Protein AF-A0A3D8TZ02-F1 (afdb_monomer)

Solvent-accessible surface area (backbone atoms only — not comparable to full-atom values): 3831 Å² total; per-residue (Å²): 131,66,30,30,32,39,40,45,89,94,39,46,35,23,81,33,48,62,66,58,48,51,54,52,52,51,49,50,60,51,21,55,76,70,73,38,68,43,78,53,71,43,22,31,65,91,77,64,45,80,44,76,47,79,47,46,71,91,62,78,70,50,79,45,80,100

Sequence (66 aa):
MAQWNIRFNDELIGPFDDAETQAISQKLTTSTRTQGGVVFSGKLADSGNDVTAYWTPGCPISFEQI

Foldseek 3Di:
DKFKWKQFPNWTFDRDDPVLVVVQVVVLVVCLVVQHKDWDWGATPVPRDIDIDIGTHPGDMDMDID

Radius of gyration: 11.32 Å; Cα contacts (8 Å, |Δi|>4): 113; chains: 1; bounding box: 29×16×33 Å

Structure (mmCIF, N/CA/C/O backbone):
data_AF-A0A3D8TZ02-F1
#
_entry.id   AF-A0A3D8TZ02-F1
#
loop_
_atom_site.group_PDB
_atom_site.id
_atom_site.type_symbol
_atom_site.label_atom_id
_atom_site.label_alt_id
_atom_site.label_comp_id
_atom_site.label_asym_id
_atom_site.label_entity_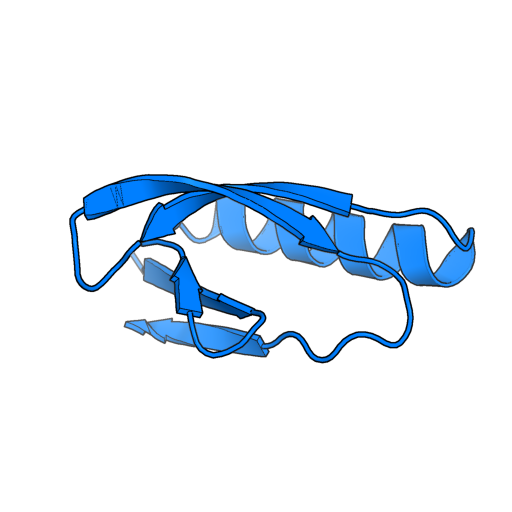id
_atom_site.label_seq_id
_atom_site.pdbx_PDB_ins_code
_atom_site.Cartn_x
_atom_site.Cartn_y
_atom_site.Cartn_z
_atom_site.occupancy
_atom_site.B_iso_or_equiv
_atom_site.auth_seq_id
_atom_site.auth_comp_id
_atom_site.auth_asym_id
_atom_site.auth_atom_id
_atom_site.pdbx_PDB_model_num
ATOM 1 N N . MET A 1 1 ? 18.392 -1.249 -2.934 1.00 70.62 1 MET A N 1
ATOM 2 C CA . MET A 1 1 ? 17.347 -0.672 -2.064 1.00 70.62 1 MET A CA 1
ATOM 3 C C . MET A 1 1 ? 16.087 -1.443 -2.384 1.00 70.62 1 MET A C 1
ATOM 5 O O . MET A 1 1 ? 15.889 -1.695 -3.568 1.00 70.62 1 MET A O 1
ATOM 9 N N . ALA A 1 2 ? 15.345 -1.921 -1.386 1.00 85.38 2 ALA A N 1
ATOM 10 C CA . ALA A 1 2 ? 14.126 -2.669 -1.667 1.00 85.38 2 ALA A CA 1
ATOM 11 C C . ALA A 1 2 ? 13.058 -1.708 -2.199 1.00 85.38 2 ALA A C 1
ATOM 13 O O . ALA A 1 2 ? 12.978 -0.560 -1.757 1.00 85.38 2 ALA A O 1
ATOM 14 N N . GLN A 1 3 ? 12.295 -2.169 -3.182 1.00 94.25 3 GLN A N 1
ATOM 15 C CA . GLN A 1 3 ? 11.134 -1.462 -3.692 1.00 94.25 3 GLN A CA 1
ATOM 16 C C . GLN A 1 3 ? 9.890 -2.281 -3.369 1.00 94.25 3 GLN A C 1
ATOM 18 O O . GLN A 1 3 ? 9.956 -3.504 -3.230 1.00 94.25 3 GLN A O 1
ATOM 23 N N . TRP A 1 4 ? 8.763 -1.598 -3.220 1.00 96.75 4 TRP A N 1
ATOM 24 C CA . TRP A 1 4 ? 7.512 -2.221 -2.815 1.00 96.75 4 TRP A CA 1
ATOM 25 C C . TRP A 1 4 ? 6.354 -1.721 -3.661 1.00 96.75 4 TRP A C 1
ATOM 27 O O . TRP A 1 4 ? 6.261 -0.536 -3.971 1.00 96.75 4 TRP A O 1
ATOM 37 N N . ASN A 1 5 ? 5.425 -2.617 -3.954 1.00 96.62 5 ASN A N 1
ATOM 38 C CA . ASN A 1 5 ? 4.093 -2.277 -4.414 1.00 96.62 5 ASN A CA 1
ATOM 39 C C . ASN A 1 5 ? 3.088 -2.504 -3.286 1.00 96.62 5 ASN A C 1
ATOM 41 O O . ASN A 1 5 ? 3.220 -3.418 -2.469 1.00 96.62 5 ASN A O 1
ATOM 45 N N . ILE A 1 6 ? 2.050 -1.681 -3.262 1.00 96.44 6 ILE A N 1
ATOM 46 C CA . ILE A 1 6 ? 0.885 -1.853 -2.403 1.00 96.44 6 ILE A CA 1
ATOM 47 C C . ILE A 1 6 ? -0.241 -2.381 -3.277 1.00 96.44 6 ILE A C 1
ATOM 49 O O . ILE A 1 6 ? -0.649 -1.714 -4.227 1.00 96.44 6 ILE A O 1
ATOM 53 N N . ARG A 1 7 ? -0.754 -3.566 -2.946 1.00 96.12 7 ARG A N 1
ATOM 54 C CA . ARG A 1 7 ? -1.936 -4.124 -3.598 1.00 96.12 7 ARG A CA 1
ATOM 55 C C . ARG A 1 7 ? -3.193 -3.638 -2.894 1.00 96.12 7 ARG A C 1
ATOM 57 O O . ARG A 1 7 ? -3.380 -3.893 -1.701 1.00 96.12 7 ARG A O 1
ATOM 64 N N . PHE A 1 8 ? -4.058 -2.961 -3.637 1.00 94.88 8 PHE A N 1
ATOM 65 C CA . PHE A 1 8 ? -5.323 -2.433 -3.143 1.00 94.88 8 PHE A CA 1
ATOM 66 C C . PHE A 1 8 ? -6.362 -2.414 -4.268 1.00 94.88 8 PHE A C 1
ATOM 68 O O . PHE A 1 8 ? -6.087 -1.876 -5.333 1.00 94.88 8 PHE A O 1
ATOM 75 N N . ASN A 1 9 ? -7.555 -2.979 -4.035 1.00 91.00 9 ASN A N 1
ATOM 76 C CA . ASN A 1 9 ? -8.602 -3.131 -5.064 1.00 91.00 9 ASN A CA 1
ATOM 77 C C . ASN A 1 9 ? -8.096 -3.799 -6.361 1.00 91.00 9 ASN A C 1
ATOM 79 O O . ASN A 1 9 ? -8.377 -3.320 -7.452 1.00 91.00 9 ASN A O 1
ATOM 83 N N . ASP A 1 10 ? -7.325 -4.883 -6.231 1.00 90.56 10 ASP A N 1
ATOM 84 C CA . ASP A 1 10 ? -6.690 -5.612 -7.346 1.00 90.56 10 ASP A CA 1
ATOM 85 C C . ASP A 1 10 ? -5.677 -4.803 -8.181 1.00 90.56 10 ASP A C 1
ATOM 87 O O . ASP A 1 10 ? -5.060 -5.349 -9.091 1.00 90.56 10 ASP A O 1
ATOM 91 N N . GLU A 1 11 ? -5.418 -3.546 -7.816 1.00 94.69 11 GLU A N 1
ATOM 92 C CA . GLU A 1 11 ? -4.410 -2.692 -8.437 1.00 94.69 11 GLU A CA 1
ATOM 93 C C . GLU A 1 11 ? -3.095 -2.751 -7.656 1.00 94.69 11 GLU A C 1
ATOM 95 O O . GLU A 1 11 ? -3.078 -2.800 -6.419 1.00 94.69 11 GLU A O 1
ATOM 100 N N . LEU A 1 12 ? -1.977 -2.698 -8.379 1.00 96.19 12 LEU A N 1
ATOM 101 C CA . LEU A 1 12 ? -0.645 -2.530 -7.806 1.00 96.19 12 LEU A CA 1
ATOM 102 C C . LEU A 1 12 ? -0.245 -1.060 -7.890 1.00 96.19 12 LEU A C 1
ATOM 104 O O . LEU A 1 12 ? -0.111 -0.507 -8.979 1.00 96.19 12 LEU A O 1
ATOM 108 N N . ILE A 1 13 ? -0.035 -0.436 -6.734 1.00 96.75 13 ILE A N 1
ATOM 109 C CA . ILE A 1 13 ? 0.368 0.966 -6.618 1.00 96.75 13 ILE A CA 1
ATOM 110 C C . ILE A 1 13 ? 1.820 1.013 -6.133 1.00 96.75 13 ILE A C 1
ATOM 112 O O . ILE A 1 13 ? 2.136 0.438 -5.094 1.00 96.75 13 ILE A O 1
ATOM 116 N N . GLY A 1 14 ? 2.698 1.690 -6.865 1.00 95.19 14 GLY A N 1
ATOM 117 C CA . GLY A 1 14 ? 4.131 1.773 -6.595 1.00 95.19 14 GLY A CA 1
ATOM 118 C C . GLY A 1 14 ? 4.931 2.075 -7.870 1.00 95.19 14 GLY A C 1
ATOM 119 O O . GLY A 1 14 ? 4.358 2.530 -8.864 1.00 95.19 14 GLY A O 1
ATOM 120 N N . PRO A 1 15 ? 6.254 1.848 -7.876 1.00 95.06 15 PRO A N 1
ATOM 121 C CA . PRO A 1 15 ? 7.069 1.374 -6.758 1.00 95.06 15 PRO A CA 1
ATOM 122 C C . PRO A 1 15 ? 7.264 2.455 -5.684 1.00 95.06 15 PRO A C 1
ATOM 124 O O . PRO A 1 15 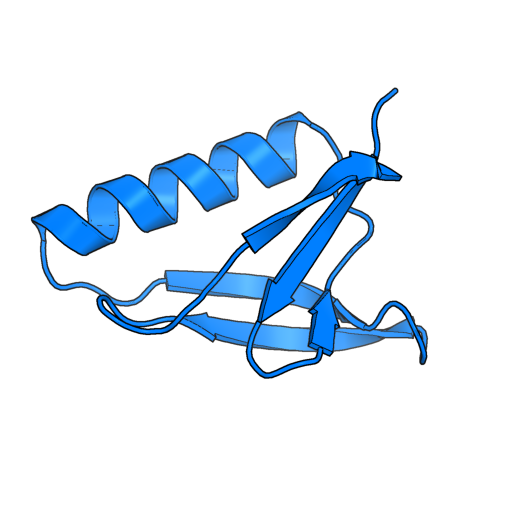? 7.474 3.622 -6.006 1.00 95.06 15 PRO A O 1
ATOM 127 N N . PHE A 1 16 ? 7.242 2.048 -4.418 1.00 95.12 16 PHE A N 1
ATOM 128 C CA . PHE A 1 16 ? 7.614 2.852 -3.253 1.00 95.12 16 PHE A CA 1
ATOM 129 C C . PHE A 1 16 ? 8.964 2.399 -2.703 1.00 95.12 16 PHE A C 1
ATOM 131 O O . PHE A 1 16 ? 9.311 1.217 -2.797 1.00 95.12 16 PHE A O 1
ATOM 138 N N . ASP A 1 17 ? 9.712 3.314 -2.093 1.00 95.44 17 ASP A N 1
ATOM 139 C CA . ASP A 1 17 ? 10.891 2.933 -1.315 1.00 95.44 17 ASP A CA 1
ATOM 140 C C . ASP A 1 17 ? 10.522 2.377 0.080 1.00 95.44 17 ASP A C 1
ATOM 142 O O . ASP A 1 17 ? 9.358 2.370 0.504 1.00 95.44 17 ASP A O 1
ATOM 146 N N . ASP A 1 18 ? 11.521 1.864 0.805 1.00 94.50 18 ASP A N 1
ATOM 147 C CA . ASP A 1 18 ? 11.343 1.320 2.159 1.00 94.50 18 ASP A CA 1
ATOM 148 C C . ASP A 1 18 ? 10.745 2.346 3.140 1.00 94.50 18 ASP A C 1
ATOM 150 O O . ASP A 1 18 ? 9.913 1.990 3.979 1.00 94.50 18 ASP A O 1
ATOM 154 N N . ALA A 1 19 ? 11.155 3.615 3.059 1.00 94.75 19 ALA A N 1
ATOM 155 C CA . ALA A 1 19 ? 10.727 4.655 3.989 1.00 94.75 19 ALA A CA 1
ATOM 156 C C . ALA A 1 19 ? 9.269 5.063 3.731 1.00 94.75 19 ALA A C 1
ATOM 158 O O . ALA A 1 19 ? 8.479 5.175 4.674 1.00 94.75 19 ALA A O 1
ATOM 159 N N . GLU A 1 20 ? 8.890 5.222 2.464 1.00 94.81 20 GLU A N 1
ATOM 160 C CA . GLU A 1 20 ? 7.516 5.474 2.031 1.00 94.81 20 GLU A CA 1
ATOM 161 C C . GLU A 1 20 ? 6.589 4.326 2.445 1.00 94.81 20 GLU A C 1
ATOM 163 O O . GLU A 1 20 ? 5.536 4.550 3.052 1.00 94.81 20 GLU A O 1
ATOM 168 N N . THR A 1 21 ? 7.020 3.087 2.205 1.00 95.19 21 THR A N 1
ATOM 169 C CA . THR A 1 21 ? 6.268 1.876 2.556 1.00 95.19 21 THR A CA 1
ATOM 170 C C . THR A 1 21 ? 6.042 1.771 4.063 1.00 95.19 21 THR A C 1
ATOM 172 O O . THR A 1 21 ? 4.915 1.538 4.518 1.00 95.19 21 THR A O 1
ATOM 175 N N . GLN A 1 22 ? 7.084 2.009 4.868 1.00 94.62 22 GLN A N 1
ATOM 176 C CA . GLN A 1 22 ? 6.967 2.038 6.327 1.00 94.62 22 GLN A CA 1
ATOM 177 C C . GLN A 1 22 ? 6.026 3.149 6.807 1.00 94.62 22 GLN A C 1
ATOM 179 O O . GLN A 1 22 ? 5.198 2.907 7.690 1.00 94.62 22 GLN A O 1
ATOM 184 N N . ALA A 1 23 ? 6.096 4.344 6.215 1.00 95.00 23 ALA A N 1
ATOM 185 C CA . ALA A 1 23 ? 5.216 5.454 6.566 1.00 95.00 23 ALA A CA 1
ATOM 186 C C . ALA A 1 23 ? 3.738 5.139 6.265 1.00 95.00 23 ALA A C 1
ATOM 188 O O . ALA A 1 23 ? 2.865 5.435 7.087 1.00 95.00 23 ALA A O 1
ATOM 189 N N . ILE A 1 24 ? 3.440 4.508 5.123 1.00 94.94 24 ILE A N 1
ATOM 190 C CA . ILE A 1 24 ? 2.074 4.089 4.770 1.00 94.94 24 ILE A CA 1
ATOM 191 C C . ILE A 1 24 ? 1.586 2.989 5.724 1.00 94.94 24 ILE A C 1
ATOM 193 O O . ILE A 1 24 ? 0.494 3.106 6.283 1.00 94.94 24 ILE A O 1
ATOM 197 N N . SER A 1 25 ? 2.411 1.976 6.002 1.00 93.81 25 SER A N 1
ATOM 198 C CA . SER A 1 25 ? 2.090 0.898 6.950 1.00 93.81 25 SER A CA 1
ATOM 199 C C . SER A 1 25 ? 1.764 1.420 8.361 1.00 93.81 25 SER A C 1
ATOM 201 O O . SER A 1 25 ? 0.776 1.008 8.985 1.00 93.81 25 SER A O 1
ATOM 203 N N . GLN A 1 26 ? 2.523 2.405 8.854 1.00 94.12 26 GLN A N 1
ATOM 204 C CA . GLN A 1 26 ? 2.252 3.051 10.142 1.00 94.12 26 GLN A CA 1
ATOM 205 C C . GLN A 1 26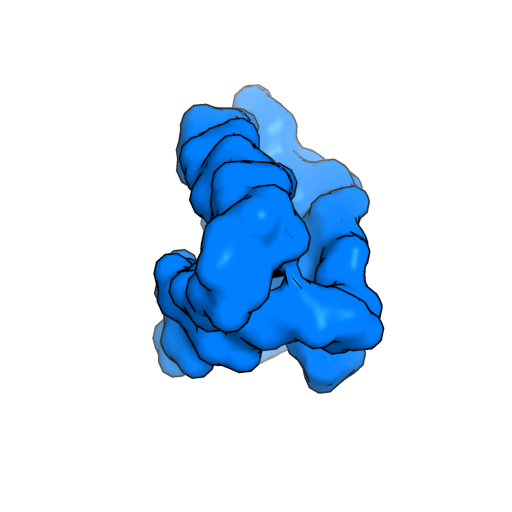 ? 0.928 3.829 10.146 1.00 94.12 26 GLN A C 1
ATOM 207 O O . GLN A 1 26 ? 0.172 3.748 11.123 1.00 94.12 26 GLN A O 1
ATOM 212 N N . LYS A 1 27 ? 0.607 4.549 9.060 1.00 93.44 27 LYS A N 1
ATOM 213 C CA . LYS A 1 27 ? -0.675 5.262 8.915 1.00 93.44 27 LYS A CA 1
ATOM 214 C C . LYS A 1 27 ? -1.861 4.299 8.923 1.00 93.44 27 LYS A C 1
ATOM 216 O O . LYS A 1 27 ? -2.831 4.562 9.635 1.00 93.44 27 LYS A O 1
ATOM 221 N N . LEU A 1 28 ? -1.772 3.182 8.194 1.00 91.69 28 LEU A N 1
ATOM 222 C CA . LEU A 1 28 ? -2.806 2.137 8.164 1.00 91.69 28 LEU A CA 1
ATOM 223 C C . LEU A 1 28 ? -3.020 1.542 9.558 1.00 91.69 28 LEU A C 1
ATOM 225 O O . LEU A 1 28 ? -4.138 1.537 10.067 1.00 91.69 28 LEU A O 1
ATOM 229 N N . THR A 1 29 ? -1.936 1.145 10.228 1.00 89.62 29 THR A N 1
ATOM 230 C CA . THR A 1 29 ? -1.985 0.573 11.584 1.00 89.62 29 THR A CA 1
ATOM 231 C C . THR A 1 29 ? -2.619 1.533 12.594 1.00 89.62 29 THR A C 1
ATOM 233 O O . THR A 1 29 ? -3.426 1.123 13.430 1.00 89.62 29 THR A O 1
ATOM 236 N N . THR A 1 30 ? -2.274 2.820 12.517 1.00 88.94 30 THR A N 1
ATOM 237 C CA . THR A 1 30 ? -2.831 3.853 13.402 1.00 88.94 30 THR A CA 1
ATOM 238 C C . THR A 1 30 ? -4.315 4.079 13.121 1.00 88.94 30 THR A C 1
ATOM 240 O O . THR A 1 30 ?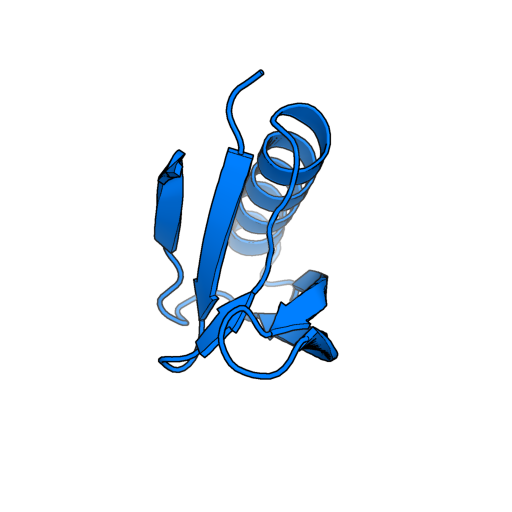 -5.113 4.143 14.054 1.00 88.94 30 THR A O 1
ATOM 243 N N . SER A 1 31 ? -4.698 4.131 11.846 1.00 85.00 31 SER A N 1
ATOM 244 C CA . SER A 1 31 ? -6.074 4.411 11.422 1.00 85.00 31 SER A CA 1
ATOM 245 C C . SER A 1 31 ? -7.042 3.272 11.745 1.00 85.00 31 SER A C 1
ATOM 247 O O . SER A 1 31 ? -8.178 3.534 12.133 1.00 85.00 31 SER A O 1
ATOM 249 N N . THR A 1 32 ? -6.583 2.016 11.731 1.00 79.69 32 THR A N 1
ATOM 250 C CA . THR A 1 32 ? -7.355 0.870 12.248 1.00 79.69 32 THR A CA 1
ATOM 251 C C . THR A 1 32 ? -7.752 1.055 13.715 1.00 79.69 32 THR A C 1
ATOM 253 O O . THR A 1 32 ? -8.842 0.652 14.114 1.00 79.69 32 THR A O 1
ATOM 256 N N . ARG A 1 33 ? -6.898 1.686 14.533 1.00 78.00 33 ARG A N 1
ATOM 257 C CA . ARG A 1 33 ? -7.181 1.923 15.961 1.00 78.00 33 ARG A CA 1
ATOM 258 C C . ARG A 1 33 ? -8.158 3.075 16.184 1.00 78.00 33 ARG A C 1
ATOM 260 O O . ARG A 1 33 ? -8.892 3.055 17.165 1.00 78.00 33 ARG A O 1
ATOM 267 N N . THR A 1 34 ? -8.165 4.069 15.298 1.00 83.44 34 THR A N 1
ATOM 268 C CA . THR A 1 34 ? -8.998 5.278 15.415 1.00 83.44 34 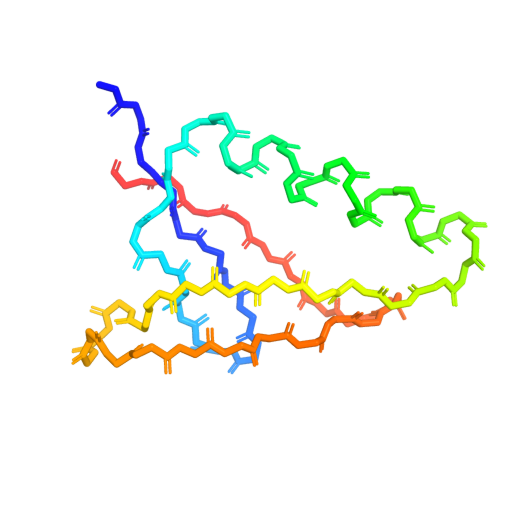THR A CA 1
ATOM 269 C C . THR A 1 34 ? -10.256 5.249 14.545 1.00 83.44 34 THR A C 1
ATOM 271 O O . THR A 1 34 ? -11.019 6.210 14.567 1.00 83.44 34 THR A O 1
ATOM 274 N N . GLN A 1 35 ? -10.484 4.163 13.794 1.00 75.56 35 GLN A N 1
ATOM 275 C CA . GLN A 1 35 ? -11.531 4.035 12.768 1.00 75.56 35 GLN A CA 1
ATOM 276 C C . GLN A 1 35 ? -11.461 5.115 11.665 1.00 75.56 35 GLN A C 1
ATOM 278 O O . GLN A 1 35 ? -12.471 5.468 11.060 1.00 75.56 35 GLN A O 1
ATOM 283 N N . GLY A 1 36 ? -10.265 5.648 11.399 1.00 84.44 36 GLY A N 1
ATOM 284 C CA . GLY A 1 36 ? -10.023 6.622 10.331 1.00 84.44 36 GLY A CA 1
ATOM 285 C C . GLY A 1 36 ? -9.701 5.961 8.989 1.00 84.44 36 GLY A C 1
ATOM 286 O O . GLY A 1 36 ? -9.270 4.812 8.950 1.00 84.44 36 GLY A O 1
ATOM 287 N N . GLY A 1 37 ? -9.873 6.693 7.886 1.00 89.44 37 GLY A N 1
ATOM 288 C CA . GLY A 1 37 ? -9.377 6.285 6.567 1.00 89.44 37 GLY A CA 1
ATOM 289 C C . GLY A 1 37 ? -7.967 6.815 6.284 1.00 89.44 37 GLY A C 1
ATOM 290 O O . GLY A 1 37 ? -7.562 7.841 6.833 1.00 89.44 37 GLY A O 1
ATOM 291 N N . VAL A 1 38 ? -7.228 6.138 5.407 1.00 93.06 38 VAL A N 1
ATOM 292 C CA . VAL A 1 38 ? -5.886 6.535 4.961 1.00 93.06 38 VAL A CA 1
ATOM 293 C C . VAL A 1 38 ? -5.918 6.879 3.485 1.00 93.06 38 VAL A C 1
ATOM 295 O O . VAL A 1 38 ? -6.370 6.085 2.667 1.00 93.06 38 VAL A O 1
ATOM 298 N N . VAL A 1 39 ? -5.383 8.048 3.146 1.00 92.88 39 VAL A N 1
ATOM 299 C CA . VAL A 1 39 ? -5.100 8.431 1.762 1.00 92.88 39 VAL A CA 1
ATOM 300 C C . VAL A 1 39 ? -3.621 8.194 1.482 1.00 92.88 39 VAL A C 1
ATOM 302 O O . VAL A 1 39 ? -2.765 8.620 2.265 1.00 92.88 39 VAL A O 1
ATOM 305 N N . PHE A 1 40 ? -3.319 7.556 0.357 1.00 93.38 40 PHE A N 1
ATOM 306 C CA . PHE A 1 40 ? -1.967 7.475 -0.185 1.00 93.38 40 PHE A CA 1
ATOM 307 C C . PHE A 1 40 ? -2.004 7.602 -1.709 1.00 93.38 40 PHE A C 1
ATOM 309 O O . PHE A 1 40 ? -2.984 7.229 -2.348 1.00 93.38 40 PHE A O 1
ATOM 316 N N . SER A 1 41 ? -0.943 8.163 -2.281 1.00 94.88 41 SER A N 1
ATOM 317 C CA . SER A 1 41 ? -0.817 8.370 -3.724 1.00 94.88 41 SER A CA 1
ATOM 318 C C . SER A 1 41 ? 0.429 7.669 -4.233 1.00 94.88 41 SER A C 1
ATOM 320 O O . SER A 1 41 ? 1.424 7.587 -3.518 1.00 94.88 41 SER A O 1
ATOM 322 N N . GLY A 1 42 ? 0.370 7.193 -5.467 1.00 94.62 42 GLY A N 1
ATOM 323 C CA . GLY A 1 42 ? 1.485 6.555 -6.152 1.00 94.62 42 GLY A CA 1
ATOM 324 C C . GLY A 1 42 ? 1.176 6.408 -7.633 1.00 94.62 42 GLY A C 1
ATOM 325 O O . GLY A 1 42 ? 0.258 7.049 -8.144 1.00 94.62 42 GLY A O 1
ATOM 326 N N . LYS A 1 43 ? 1.928 5.553 -8.320 1.00 96.12 43 LYS A N 1
ATOM 327 C CA . LYS A 1 43 ? 1.664 5.207 -9.717 1.00 96.12 43 LYS A CA 1
ATOM 328 C C . LYS A 1 43 ? 1.089 3.805 -9.808 1.00 96.12 43 L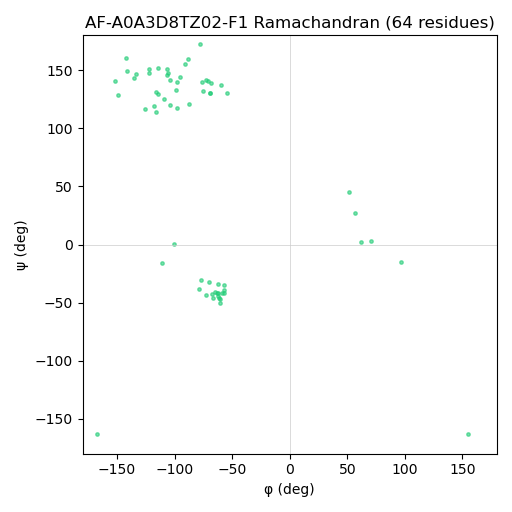YS A C 1
ATOM 330 O O . LYS A 1 43 ? 1.449 2.946 -9.015 1.00 96.12 43 LYS A O 1
ATOM 335 N N . LEU A 1 44 ? 0.198 3.565 -10.760 1.00 96.19 44 LEU A N 1
ATOM 336 C CA . LEU A 1 44 ? -0.210 2.204 -11.095 1.00 96.19 44 LEU A CA 1
ATOM 337 C C . LEU A 1 44 ? 0.963 1.479 -11.759 1.00 96.19 44 LEU A C 1
ATOM 339 O O . LEU A 1 44 ? 1.540 2.006 -12.710 1.00 96.19 44 LEU A O 1
ATOM 343 N N . ALA A 1 45 ? 1.296 0.279 -11.291 1.00 92.44 45 ALA A N 1
ATOM 344 C CA . ALA A 1 45 ? 2.433 -0.488 -11.795 1.00 92.44 45 ALA A CA 1
ATOM 345 C C . ALA A 1 45 ? 2.280 -0.852 -13.284 1.00 92.44 45 ALA A C 1
ATOM 347 O O . ALA A 1 45 ? 3.264 -0.836 -14.020 1.00 92.44 45 ALA A O 1
ATOM 348 N N . ASP A 1 46 ? 1.049 -1.107 -13.737 1.00 90.62 46 ASP A N 1
ATOM 349 C CA . ASP A 1 46 ? 0.774 -1.527 -15.116 1.00 90.62 46 ASP A CA 1
ATOM 350 C C . ASP A 1 46 ? 0.786 -0.365 -16.118 1.00 90.62 46 ASP A C 1
ATOM 352 O O . ASP A 1 46 ? 1.241 -0.516 -17.251 1.00 90.62 46 ASP A O 1
ATOM 356 N N . SER A 1 47 ? 0.265 0.802 -15.724 1.00 93.69 47 SER A N 1
ATOM 357 C CA . SER A 1 47 ? 0.057 1.936 -16.641 1.00 93.69 47 SER A CA 1
ATOM 358 C C . SER A 1 47 ? 0.971 3.135 -16.388 1.00 93.69 47 SER A C 1
ATOM 360 O O . SER A 1 47 ? 1.079 4.008 -17.245 1.00 93.69 47 SER A O 1
ATOM 362 N N . GLY A 1 48 ? 1.615 3.217 -15.221 1.00 93.75 48 GLY A N 1
ATOM 363 C CA . GLY A 1 48 ? 2.406 4.376 -14.790 1.00 93.75 48 GLY A CA 1
ATOM 364 C C . GLY A 1 48 ? 1.578 5.624 -14.450 1.00 93.75 48 GLY A C 1
ATOM 365 O O . GLY A 1 48 ? 2.154 6.670 -14.123 1.00 93.75 48 GLY A O 1
ATOM 366 N N . ASN A 1 49 ? 0.246 5.523 -14.520 1.00 96.25 49 ASN A N 1
ATOM 367 C CA . ASN A 1 49 ? -0.676 6.612 -14.222 1.00 96.25 49 ASN A CA 1
ATOM 368 C C . ASN A 1 49 ? -0.646 6.956 -12.738 1.00 96.25 49 ASN A C 1
ATOM 370 O O . ASN A 1 49 ? -0.630 6.066 -11.888 1.00 96.25 49 ASN A O 1
ATOM 374 N N . ASP A 1 50 ? -0.686 8.248 -12.434 1.00 96.06 50 ASP A N 1
ATOM 375 C CA . ASP A 1 50 ? -0.809 8.717 -11.062 1.00 96.06 50 ASP A CA 1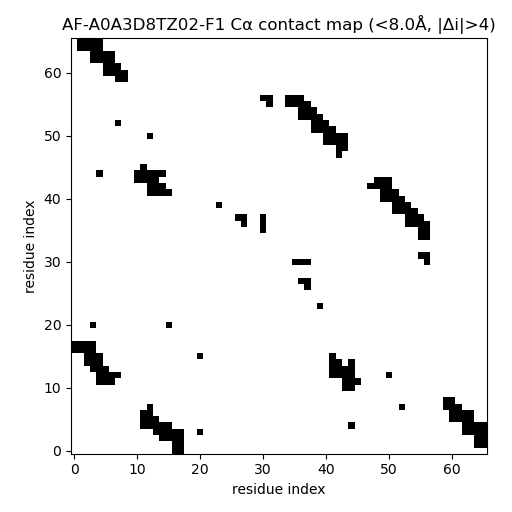
ATOM 376 C C . ASP A 1 50 ? -2.201 8.382 -10.512 1.00 96.06 50 ASP A C 1
ATOM 378 O O . ASP A 1 50 ? -3.227 8.646 -11.143 1.00 96.06 50 ASP A O 1
ATOM 382 N N . VAL A 1 51 ? -2.228 7.788 -9.323 1.00 96.06 51 VAL A N 1
ATOM 383 C CA . VAL A 1 51 ? -3.443 7.363 -8.632 1.00 96.06 51 VAL A CA 1
ATOM 384 C C . VAL A 1 51 ? -3.398 7.804 -7.176 1.00 96.06 51 VAL A C 1
ATOM 386 O O . VAL A 1 51 ? -2.345 7.839 -6.537 1.00 96.06 51 VAL A O 1
ATOM 389 N N . THR A 1 52 ? -4.570 8.119 -6.635 1.00 95.19 52 THR A N 1
ATOM 390 C CA . THR A 1 52 ? -4.771 8.349 -5.206 1.00 95.19 52 THR A CA 1
ATOM 391 C C . THR A 1 52 ? -5.756 7.317 -4.685 1.00 95.19 52 THR A C 1
ATOM 393 O O . THR A 1 52 ? -6.902 7.263 -5.126 1.00 95.19 52 THR A O 1
ATOM 396 N N . ALA A 1 53 ? -5.304 6.501 -3.740 1.00 93.94 53 ALA A N 1
ATOM 397 C CA . ALA A 1 53 ? -6.105 5.492 -3.074 1.00 93.94 53 ALA A CA 1
ATOM 398 C C . ALA A 1 53 ? -6.617 6.012 -1.727 1.00 93.94 53 ALA A C 1
ATOM 400 O O . ALA A 1 53 ? -5.893 6.668 -0.973 1.00 93.94 53 ALA A O 1
ATOM 401 N N . TYR A 1 54 ? -7.870 5.681 -1.419 1.00 94.31 54 TYR A N 1
ATOM 402 C CA . TYR A 1 54 ? -8.476 5.889 -0.110 1.00 94.31 54 TYR A CA 1
ATOM 403 C C . TYR A 1 54 ? -8.831 4.536 0.498 1.00 94.31 54 TYR A C 1
ATOM 405 O O . TYR A 1 54 ? -9.695 3.825 -0.013 1.00 94.31 54 TYR A O 1
ATOM 413 N N . TRP A 1 55 ? -8.155 4.184 1.585 1.00 95.00 55 TRP A N 1
ATOM 414 C CA . TRP A 1 55 ? -8.354 2.938 2.310 1.00 95.00 55 TRP A CA 1
ATOM 415 C C . TRP A 1 55 ? -9.132 3.177 3.605 1.00 95.00 55 TRP A C 1
ATOM 417 O O . TRP A 1 55 ? -8.876 4.149 4.318 1.00 95.00 55 TRP A O 1
ATOM 427 N N . THR A 1 56 ? -10.033 2.259 3.951 1.00 92.81 56 THR A N 1
ATOM 428 C CA . THR A 1 56 ? -10.767 2.254 5.225 1.00 92.81 56 THR A CA 1
ATOM 429 C C . THR A 1 56 ? -10.548 0.948 5.995 1.00 92.81 56 THR A C 1
ATOM 431 O O . THR A 1 56 ? -10.369 -0.099 5.367 1.00 92.81 56 THR A O 1
ATOM 434 N N . PRO A 1 57 ? -10.612 0.960 7.341 1.00 90.50 57 PRO A N 1
ATOM 435 C CA . PRO A 1 57 ? -10.446 -0.239 8.155 1.00 90.50 57 PRO A CA 1
ATOM 436 C C . PRO A 1 57 ? -11.406 -1.358 7.746 1.00 90.50 57 PRO A C 1
ATOM 438 O O . PRO A 1 57 ? -12.606 -1.139 7.604 1.00 90.50 57 PRO A O 1
ATOM 441 N N . GLY A 1 58 ? -10.863 -2.562 7.559 1.00 88.69 58 GLY A N 1
ATOM 442 C CA . GLY A 1 58 ? -11.602 -3.731 7.072 1.00 88.69 58 GLY A CA 1
ATOM 443 C C . GLY A 1 58 ? -11.475 -3.980 5.566 1.00 88.69 58 GLY A C 1
ATOM 444 O O . GLY A 1 58 ? -11.757 -5.092 5.125 1.00 88.69 58 GLY A O 1
ATOM 445 N N . CYS A 1 59 ? -10.992 -3.012 4.779 1.00 91.44 59 CYS A N 1
ATOM 446 C CA . CYS A 1 59 ? -10.654 -3.248 3.376 1.00 91.44 59 CYS A CA 1
ATOM 447 C C . CYS A 1 59 ? -9.334 -4.037 3.260 1.00 91.44 59 CYS A C 1
ATOM 449 O O . CYS A 1 59 ? -8.347 -3.659 3.902 1.00 91.44 59 CYS A O 1
ATOM 451 N N . PRO A 1 60 ? -9.268 -5.103 2.442 1.00 93.38 60 PRO A N 1
ATOM 452 C CA . PRO A 1 60 ? -8.022 -5.823 2.194 1.00 93.38 60 PRO A CA 1
ATOM 453 C C . PRO A 1 60 ? -6.941 -4.916 1.590 1.00 93.38 60 PRO A C 1
ATOM 455 O O . PRO A 1 60 ? -7.217 -4.116 0.697 1.00 93.38 60 PRO A O 1
ATOM 458 N N . ILE A 1 61 ? -5.710 -5.051 2.084 1.00 95.19 61 ILE A N 1
ATOM 459 C CA . ILE A 1 61 ? -4.518 -4.362 1.578 1.00 95.19 61 ILE A CA 1
ATOM 460 C C . ILE A 1 61 ? -3.285 -5.224 1.871 1.00 95.19 61 ILE A C 1
ATOM 462 O O . ILE A 1 61 ? -3.202 -5.833 2.941 1.00 95.19 61 ILE A O 1
ATOM 466 N N . SER A 1 62 ? -2.335 -5.297 0.939 1.00 95.31 62 SER A N 1
ATOM 467 C CA . SER A 1 62 ? -1.081 -6.042 1.123 1.00 95.31 62 SER A CA 1
ATOM 468 C C . SER A 1 62 ? 0.115 -5.324 0.505 1.00 95.31 62 SER A C 1
ATOM 470 O O . SER A 1 62 ? -0.037 -4.448 -0.343 1.00 95.31 62 SER A O 1
ATOM 472 N N . PHE A 1 63 ? 1.312 -5.696 0.955 1.00 95.44 63 PHE A N 1
ATOM 473 C CA . PHE A 1 63 ? 2.585 -5.129 0.518 1.00 95.44 63 PHE A CA 1
ATOM 474 C C . PHE A 1 63 ? 3.414 -6.212 -0.173 1.00 95.44 63 PHE A C 1
ATOM 476 O O . PHE A 1 63 ? 3.559 -7.309 0.367 1.00 95.44 63 PHE A O 1
ATOM 483 N N 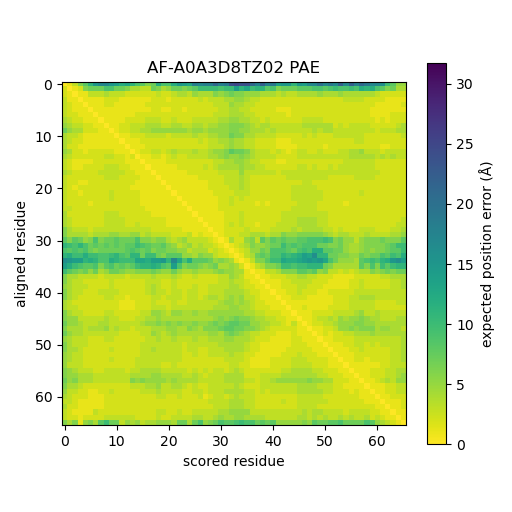. GLU A 1 64 ? 3.951 -5.906 -1.350 1.00 94.94 64 GLU A N 1
ATOM 484 C CA . GLU A 1 64 ? 4.691 -6.835 -2.207 1.00 94.94 64 GLU A CA 1
ATOM 485 C C . GLU A 1 64 ? 6.060 -6.247 -2.537 1.00 94.94 64 GLU A C 1
ATOM 487 O O . GLU A 1 64 ? 6.143 -5.194 -3.161 1.00 94.94 64 GLU A O 1
ATOM 492 N N . GLN A 1 65 ? 7.131 -6.911 -2.103 1.00 94.06 65 GLN A N 1
ATOM 493 C CA . GLN A 1 65 ? 8.498 -6.508 -2.432 1.00 94.06 65 GLN A CA 1
ATOM 494 C C . GLN A 1 65 ? 8.838 -6.911 -3.875 1.00 94.06 65 GLN A C 1
ATOM 496 O O . GLN A 1 65 ? 8.483 -8.012 -4.302 1.00 94.06 65 GLN A O 1
ATOM 501 N N . ILE A 1 66 ? 9.547 -6.039 -4.592 1.00 91.00 66 ILE A N 1
ATOM 502 C CA . ILE A 1 66 ? 9.993 -6.196 -5.989 1.00 91.00 66 ILE A CA 1
ATOM 503 C C . ILE A 1 66 ? 11.509 -6.042 -6.123 1.00 91.00 66 ILE A C 1
ATOM 505 O O . ILE A 1 66 ? 12.128 -5.335 -5.288 1.00 91.00 66 ILE A O 1
#

pLDDT: mean 92.32, std 5.18, range [70.62, 96.75]

Mean predicted aligned error: 3.33 Å

Organism: Bifidobacterium longum (NCBI:txid216816)

Secondary structure (DSSP, 8-state):
--EEEEEETTEEEEEEEHHHHHHHHHHHHHHHHHT--EEEEEEBTTT--EEEEEE-TTS--EEEE-

Nearest PDB structures (foldseek):
  1btg-assembly4_B-3  TM=4.067E-01  e=6.896E+00  Mus musculus
  6xuo-assembly1_A-2  TM=2.788E-01  e=6.89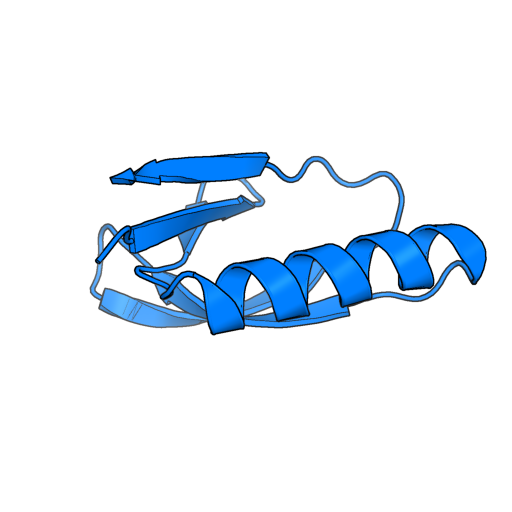6E+00  Equus caballus
  4ec7-assembly1_B  TM=2.633E-01  e=6.488E+00  Naja atra